Protein AF-A0A7L9FGX0-F1 (afdb_monomer)

Radius of gyration: 16.53 Å; Cα contacts (8 Å, |Δi|>4): 156; chains: 1; bounding box: 31×23×57 Å

Nearest PDB structures (foldseek):
  4fzq-assembly1_F  TM=6.272E-01  e=1.655E+00  Streptococcus suis 98HAH33
  6oh1-assembly1_A  TM=6.741E-01  e=9.828E+00  Streptococcus pneumoniae

Sequence (104 aa):
MSETIEVEVIRPVNPAGISFIKYLWGAIGARNRTVLQEYKRELTRLVQRLGFTLEEKIGSNKLITGKIVLELNNGKPVKISAKDLKVWQETGAFPETVTVELKE

Organism: NCBI:txid2776706

Solvent-accessible surface area (backbone atoms only — not comparable to full-atom values): 6150 Å² total; per-residue (Å²): 102,80,49,76,50,77,42,78,39,85,61,76,33,39,48,76,38,70,65,39,52,52,49,52,49,53,58,46,33,75,76,40,49,61,40,54,73,77,33,41,69,56,45,49,54,48,50,51,50,51,11,46,57,45,32,75,72,74,41,78,88,36,26,38,28,30,38,38,41,38,36,24,52,69,70,41,68,74,48,71,50,77,45,81,70,46,81,44,67,84,89,76,84,79,89,73,89,86,85,85,79,85,81,131

pLDDT: mean 95.42, std 4.62, range [70.5, 98.5]

Foldseek 3Di:
DKDKDKDWFPDWDQLQDPVQLVRCLVRVCVVPVVCCVPVVPVSSVQSNVQNVVVCVVVHPQKTKTFMKMFMDDPSHTDHIDTPPIDIHHDPDDDPDDDDDDDDD

Mean predicted aligned error: 3.83 Å

Secondary structure (DSSP, 8-state):
-EEEEEEEEEEEE-TTSHHHHHHHHHHHHHH-HHHHHHSHHHHHHHHHHHHHHHHHHH-TT-EEEEEEEEEEETTEEEEEEEEEEEEE-------S--------

Structure (mmCIF, N/CA/C/O backbone):
data_AF-A0A7L9FGX0-F1
#
_entry.id   AF-A0A7L9FGX0-F1
#
loop_
_atom_site.group_PDB
_atom_site.id
_atom_site.type_symbol
_atom_site.label_atom_id
_atom_site.label_alt_id
_atom_site.label_comp_id
_atom_site.label_asym_id
_atom_site.label_entity_id
_atom_site.label_seq_id
_atom_site.pdbx_PDB_ins_code
_atom_site.Cartn_x
_atom_site.Cartn_y
_atom_site.Cartn_z
_atom_site.occupancy
_atom_site.B_iso_or_equiv
_atom_site.auth_seq_id
_atom_site.auth_comp_id
_atom_site.auth_asym_id
_atom_site.auth_atom_id
_atom_site.pdbx_PDB_model_num
ATOM 1 N N . MET A 1 1 ? -12.973 -5.118 20.248 1.00 72.19 1 MET A N 1
ATOM 2 C CA . MET A 1 1 ? -13.091 -6.138 19.188 1.00 72.19 1 MET 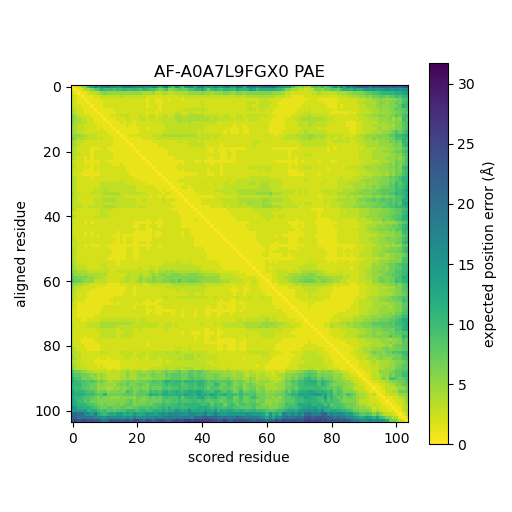A CA 1
ATOM 3 C C . MET A 1 1 ? -12.018 -5.872 18.149 1.00 72.19 1 MET A C 1
ATOM 5 O O . MET A 1 1 ? -11.912 -4.740 17.682 1.00 72.19 1 MET A O 1
ATOM 9 N N . SER A 1 2 ? -11.181 -6.868 17.866 1.00 87.50 2 SER A N 1
ATOM 10 C CA . SER A 1 2 ? -10.145 -6.788 16.833 1.00 87.50 2 SER A CA 1
ATOM 11 C C . SER A 1 2 ? -10.702 -7.300 15.509 1.00 87.50 2 SER A C 1
ATOM 13 O O . SER A 1 2 ? -11.275 -8.387 15.471 1.00 87.50 2 SER A O 1
ATOM 15 N N . GLU A 1 3 ? -10.516 -6.537 14.441 1.00 94.81 3 GLU A N 1
ATOM 16 C CA . GLU A 1 3 ? -10.945 -6.889 13.084 1.00 94.81 3 GLU A CA 1
ATOM 17 C C . GLU A 1 3 ? -9.749 -6.757 12.137 1.00 94.81 3 GLU A C 1
ATOM 19 O O . GLU A 1 3 ? -8.817 -5.994 12.396 1.00 94.81 3 GLU A O 1
ATOM 24 N N . THR A 1 4 ? -9.740 -7.522 11.050 1.00 97.19 4 THR A N 1
ATOM 25 C CA . THR A 1 4 ? -8.693 -7.451 10.029 1.00 97.19 4 THR A CA 1
ATOM 26 C C . THR A 1 4 ? -9.313 -7.280 8.652 1.00 97.19 4 THR A C 1
ATOM 28 O O . THR A 1 4 ? -10.218 -8.020 8.274 1.00 97.19 4 THR A O 1
ATOM 31 N N . ILE A 1 5 ? -8.794 -6.319 7.890 1.00 97.62 5 ILE A N 1
ATOM 32 C CA . ILE A 1 5 ? -9.160 -6.078 6.497 1.00 97.62 5 ILE A CA 1
ATOM 33 C C . ILE A 1 5 ? -7.959 -6.428 5.624 1.00 97.62 5 ILE A C 1
ATOM 35 O O . ILE A 1 5 ? -6.909 -5.792 5.706 1.00 97.62 5 ILE A O 1
ATOM 39 N N . GLU A 1 6 ? -8.126 -7.424 4.761 1.00 97.94 6 GLU A N 1
ATOM 40 C CA . GLU A 1 6 ? -7.116 -7.805 3.774 1.00 97.94 6 GLU A CA 1
ATOM 41 C C . GLU A 1 6 ? -7.427 -7.191 2.410 1.00 97.94 6 GLU A C 1
ATOM 43 O O . GLU A 1 6 ? -8.562 -7.223 1.940 1.00 97.94 6 GLU A O 1
ATOM 48 N N . VAL A 1 7 ? -6.415 -6.647 1.749 1.00 97.94 7 VAL A N 1
ATOM 49 C CA . VAL A 1 7 ? -6.510 -6.071 0.411 1.00 97.94 7 VAL A CA 1
ATOM 50 C C . VAL A 1 7 ? -5.451 -6.707 -0.469 1.00 97.94 7 VAL A C 1
ATOM 52 O O . VAL A 1 7 ? -4.262 -6.632 -0.174 1.00 97.94 7 VAL A O 1
ATOM 55 N N . GLU A 1 8 ? -5.876 -7.289 -1.582 1.00 97.81 8 GLU A N 1
ATOM 56 C CA . GLU A 1 8 ? -4.958 -7.779 -2.602 1.00 97.81 8 GLU A CA 1
ATOM 57 C C . GLU A 1 8 ? -4.671 -6.671 -3.621 1.00 97.81 8 GLU A C 1
ATOM 59 O O . GLU A 1 8 ? -5.576 -6.107 -4.241 1.00 97.81 8 GLU A O 1
ATOM 64 N N . VAL A 1 9 ? -3.398 -6.324 -3.772 1.00 97.50 9 VAL A N 1
ATOM 65 C CA . VAL A 1 9 ? -2.888 -5.390 -4.775 1.00 97.50 9 VAL A CA 1
ATOM 66 C C . VAL A 1 9 ? -2.500 -6.211 -5.996 1.00 97.50 9 VAL A C 1
ATOM 68 O O . VAL A 1 9 ? -1.398 -6.751 -6.065 1.00 97.50 9 VAL A O 1
ATOM 71 N N . ILE A 1 10 ? -3.431 -6.331 -6.941 1.00 95.62 10 ILE A N 1
ATOM 72 C CA . ILE A 1 10 ? -3.269 -7.180 -8.132 1.00 95.62 10 ILE A CA 1
ATOM 73 C C . ILE A 1 10 ? -2.544 -6.479 -9.287 1.00 95.62 10 ILE A C 1
ATOM 75 O O . ILE A 1 10 ? -1.970 -7.143 -10.145 1.00 95.62 10 ILE A O 1
ATOM 79 N N . ARG A 1 11 ? -2.570 -5.140 -9.329 1.00 94.69 11 ARG A N 1
ATOM 80 C CA . ARG A 1 11 ? -1.888 -4.348 -10.362 1.00 94.69 11 ARG A CA 1
ATOM 81 C C . ARG A 1 11 ? -0.612 -3.738 -9.786 1.00 94.69 11 ARG A C 1
ATOM 83 O O . ARG A 1 11 ? -0.700 -3.155 -8.704 1.00 94.69 11 ARG A O 1
ATOM 90 N N . PRO A 1 12 ? 0.533 -3.829 -10.490 1.00 96.50 12 PRO A N 1
ATOM 91 C CA . PRO A 1 12 ? 1.768 -3.197 -10.048 1.00 96.50 12 PRO A CA 1
ATOM 92 C C . PRO A 1 12 ? 1.561 -1.711 -9.763 1.00 96.50 12 PRO A C 1
ATOM 94 O O . PRO A 1 12 ? 1.041 -0.971 -10.598 1.00 96.50 12 PRO A O 1
ATOM 97 N N . VAL A 1 13 ? 1.962 -1.277 -8.571 1.00 96.88 13 VAL A N 1
ATOM 98 C CA . VAL A 1 13 ? 1.819 0.114 -8.136 1.00 96.88 13 VAL A CA 1
ATOM 99 C C . VAL A 1 13 ? 3.048 0.569 -7.360 1.00 96.88 13 VAL A C 1
ATOM 101 O O . VAL A 1 13 ? 3.625 -0.205 -6.601 1.00 96.88 13 VAL A O 1
ATOM 104 N N . ASN A 1 14 ? 3.450 1.826 -7.546 1.00 96.62 14 ASN A N 1
ATOM 105 C CA . ASN A 1 14 ? 4.520 2.430 -6.759 1.00 96.62 14 ASN A CA 1
ATOM 106 C C . ASN A 1 14 ? 4.011 2.639 -5.318 1.00 96.62 14 ASN A C 1
ATOM 108 O O . ASN A 1 14 ? 3.058 3.409 -5.146 1.00 96.62 14 ASN A O 1
ATOM 112 N N . PRO A 1 15 ? 4.614 2.001 -4.296 1.00 96.75 15 PRO A N 1
ATOM 113 C CA . PRO A 1 15 ? 4.145 2.093 -2.913 1.00 96.75 15 PRO A CA 1
ATOM 114 C C . PRO A 1 15 ? 4.283 3.498 -2.304 1.00 96.75 15 PRO A C 1
ATOM 116 O O . PRO A 1 15 ? 3.523 3.835 -1.399 1.00 96.75 15 PRO A O 1
ATOM 119 N N . ALA A 1 16 ? 5.190 4.338 -2.810 1.00 94.44 16 ALA A N 1
ATOM 120 C CA . ALA A 1 16 ? 5.333 5.736 -2.397 1.00 94.44 16 ALA A CA 1
ATOM 121 C C . ALA A 1 16 ? 4.391 6.690 -3.164 1.00 94.44 16 ALA A C 1
ATOM 123 O O . ALA A 1 16 ? 4.249 7.863 -2.815 1.00 94.44 16 ALA A O 1
ATOM 124 N N . GLY A 1 17 ? 3.724 6.202 -4.215 1.00 94.62 17 GLY A N 1
ATOM 125 C CA . GLY A 1 17 ? 2.865 7.004 -5.080 1.00 94.62 17 GLY A CA 1
ATOM 126 C C . GLY A 1 17 ? 1.441 7.196 -4.548 1.00 94.62 17 GLY A C 1
ATOM 127 O O . GLY A 1 17 ? 0.863 6.338 -3.879 1.00 94.62 17 GLY A O 1
ATOM 128 N N . ILE A 1 18 ? 0.800 8.298 -4.953 1.00 95.62 18 ILE A N 1
ATOM 129 C CA . ILE A 1 18 ? -0.597 8.605 -4.592 1.00 95.62 18 ILE A CA 1
ATOM 130 C C . ILE A 1 18 ? -1.589 7.519 -5.043 1.00 95.62 18 ILE A C 1
ATOM 132 O O . ILE A 1 18 ? -2.621 7.312 -4.401 1.00 95.62 18 ILE A O 1
ATOM 136 N N . SER A 1 19 ? -1.279 6.803 -6.127 1.00 95.62 19 SER A N 1
ATOM 137 C CA . SER A 1 19 ? -2.101 5.701 -6.634 1.00 95.62 19 SER A CA 1
ATOM 138 C C . SER A 1 19 ? -2.203 4.550 -5.636 1.00 95.62 19 SER A C 1
ATOM 140 O O . SER A 1 19 ? -3.287 3.994 -5.485 1.00 95.62 19 SER A O 1
ATOM 142 N N . PHE A 1 20 ? -1.130 4.237 -4.900 1.00 97.06 20 PHE A N 1
ATOM 143 C CA . PHE A 1 20 ? -1.154 3.209 -3.856 1.00 97.06 20 PHE A CA 1
ATOM 144 C C . PHE A 1 20 ? -2.094 3.601 -2.714 1.00 97.06 20 PHE A C 1
ATOM 146 O O . PHE A 1 20 ? -2.950 2.816 -2.308 1.00 97.06 20 PHE A O 1
ATOM 153 N N . ILE A 1 21 ? -2.011 4.858 -2.266 1.00 96.94 21 ILE A N 1
ATOM 154 C CA . ILE A 1 21 ? -2.885 5.402 -1.219 1.00 96.94 21 ILE A CA 1
ATOM 155 C C . ILE A 1 21 ? -4.353 5.330 -1.648 1.00 96.94 21 ILE A C 1
ATOM 157 O O . ILE A 1 21 ? -5.188 4.787 -0.924 1.00 96.94 21 ILE A O 1
ATOM 161 N N . LYS A 1 22 ? -4.671 5.848 -2.841 1.00 96.50 22 LYS A N 1
ATOM 162 C CA . LYS A 1 22 ? -6.044 5.865 -3.369 1.00 96.50 22 LYS A CA 1
ATOM 163 C C . LYS A 1 22 ? -6.593 4.456 -3.586 1.00 96.50 22 LYS A C 1
ATOM 165 O O . LYS A 1 22 ? -7.759 4.219 -3.275 1.00 96.50 22 LYS A O 1
ATOM 170 N N . TYR A 1 23 ? -5.764 3.533 -4.075 1.00 96.31 23 TYR A N 1
ATOM 171 C CA . TYR A 1 23 ? -6.143 2.132 -4.240 1.00 96.31 23 TYR A CA 1
ATOM 172 C C . TYR A 1 23 ? -6.540 1.511 -2.899 1.00 96.31 23 TYR A C 1
ATOM 174 O O . TYR A 1 23 ? -7.633 0.959 -2.775 1.00 96.31 23 TYR A O 1
ATOM 182 N N . LEU A 1 24 ? -5.695 1.663 -1.874 1.00 97.81 24 LEU A N 1
ATOM 183 C CA . LEU A 1 24 ? -5.977 1.117 -0.549 1.00 97.81 24 LEU A CA 1
ATOM 184 C C . LEU A 1 24 ? -7.185 1.780 0.104 1.00 97.81 24 LEU A C 1
ATOM 186 O O . LEU A 1 24 ? -7.991 1.077 0.704 1.00 97.81 24 LEU A O 1
ATOM 190 N N . TRP A 1 25 ? -7.380 3.090 -0.058 1.00 96.88 25 TRP A N 1
ATOM 191 C CA . TRP A 1 25 ? -8.614 3.734 0.391 1.00 96.88 25 TRP A CA 1
ATOM 192 C C . TRP A 1 25 ? -9.839 3.111 -0.266 1.00 96.88 25 TRP A C 1
ATOM 194 O O . TRP A 1 25 ? -10.749 2.703 0.445 1.00 96.88 25 TRP A O 1
ATOM 204 N N . GLY A 1 26 ? -9.857 2.998 -1.596 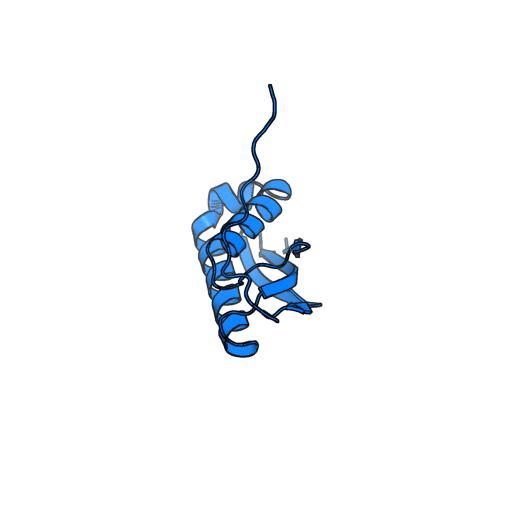1.00 96.19 26 GLY A N 1
ATOM 205 C CA . GLY A 1 26 ? -10.982 2.406 -2.319 1.00 96.19 26 GLY A CA 1
ATOM 206 C C . GLY A 1 26 ? -11.279 0.981 -1.852 1.00 96.19 26 GLY A C 1
ATOM 207 O O . GLY A 1 26 ? -12.418 0.669 -1.511 1.00 96.19 26 GLY A O 1
ATOM 208 N N . ALA A 1 27 ? -10.246 0.143 -1.755 1.00 97.06 27 ALA A N 1
ATOM 209 C CA . ALA A 1 27 ? -10.388 -1.250 -1.346 1.00 97.06 27 ALA A CA 1
ATOM 210 C C . ALA A 1 27 ? -10.834 -1.410 0.119 1.00 97.06 27 ALA A C 1
ATOM 212 O O . ALA A 1 27 ? -11.714 -2.221 0.408 1.00 97.06 27 ALA A O 1
ATOM 213 N N . ILE A 1 28 ? -10.268 -0.627 1.042 1.00 97.44 28 ILE A N 1
ATOM 214 C CA . ILE A 1 28 ? -10.649 -0.654 2.462 1.00 97.44 28 ILE A CA 1
ATOM 215 C C . ILE A 1 28 ? -12.059 -0.094 2.636 1.00 97.44 28 ILE A C 1
ATOM 217 O O . ILE A 1 28 ? -12.875 -0.709 3.311 1.00 97.44 28 ILE A O 1
ATOM 221 N N . GLY A 1 29 ? -12.375 1.027 1.988 1.00 96.06 29 GLY A N 1
ATOM 222 C CA . GLY A 1 29 ? -13.685 1.670 2.064 1.00 96.06 29 GLY A CA 1
ATOM 223 C C . GLY A 1 29 ? -14.820 0.826 1.495 1.00 96.06 29 GLY A C 1
ATOM 224 O O . GLY A 1 29 ? -15.933 0.888 2.011 1.00 96.06 29 GLY A O 1
ATOM 225 N N . ALA A 1 30 ? -14.542 0.015 0.471 1.00 95.94 30 ALA A N 1
ATOM 226 C CA . ALA A 1 30 ? -15.499 -0.950 -0.063 1.00 95.94 30 ALA A CA 1
ATOM 227 C C . ALA A 1 30 ? -15.830 -2.072 0.937 1.00 95.94 30 ALA A C 1
ATOM 229 O O . ALA A 1 30 ? -16.933 -2.607 0.902 1.00 95.94 30 ALA A O 1
ATOM 230 N N . ARG A 1 31 ? -14.893 -2.417 1.832 1.00 95.44 31 ARG A N 1
ATOM 231 C CA . ARG A 1 31 ? -15.089 -3.441 2.873 1.00 95.44 31 ARG A CA 1
ATOM 232 C C . ARG A 1 31 ? -15.651 -2.865 4.169 1.00 95.44 31 ARG A C 1
ATOM 234 O O . ARG A 1 31 ? -16.529 -3.463 4.773 1.00 95.44 31 ARG A O 1
ATOM 241 N N . ASN A 1 32 ? -15.157 -1.704 4.586 1.00 95.00 32 ASN A N 1
ATOM 242 C CA . ASN A 1 32 ? -15.603 -1.002 5.778 1.00 95.00 32 ASN A CA 1
ATOM 243 C C . ASN A 1 32 ? -15.516 0.514 5.547 1.00 95.00 32 ASN A C 1
ATOM 245 O O . ASN A 1 32 ? -14.464 1.147 5.682 1.00 95.00 32 ASN A O 1
ATOM 249 N N . ARG A 1 33 ? -16.657 1.106 5.184 1.00 95.38 33 ARG A N 1
ATOM 250 C CA . ARG A 1 33 ? -16.760 2.534 4.860 1.00 95.38 33 ARG A CA 1
ATOM 251 C C . ARG A 1 33 ? -16.489 3.435 6.067 1.00 95.38 33 ARG A C 1
ATOM 253 O O . ARG A 1 33 ? -15.944 4.524 5.887 1.00 95.38 33 ARG A O 1
ATOM 260 N N . THR A 1 34 ? -16.808 2.974 7.276 1.00 94.88 34 THR A N 1
ATOM 261 C CA . THR A 1 34 ? -16.623 3.727 8.524 1.00 94.88 34 THR A CA 1
ATOM 262 C C . THR A 1 34 ? -15.154 4.063 8.762 1.00 94.88 34 THR A C 1
ATOM 264 O O . THR A 1 34 ? -14.843 5.190 9.141 1.00 94.88 34 THR A O 1
ATOM 267 N N . VAL A 1 35 ? -14.227 3.158 8.419 1.00 96.19 35 VAL A N 1
ATOM 268 C CA . VAL A 1 35 ? -12.777 3.419 8.528 1.00 96.19 35 VAL A CA 1
ATOM 269 C C . VAL A 1 35 ? -12.371 4.665 7.734 1.00 96.19 35 VAL A C 1
ATOM 271 O O . VAL A 1 35 ? -11.580 5.477 8.213 1.00 96.19 35 VAL A O 1
ATOM 274 N N . LEU A 1 36 ? -12.929 4.857 6.534 1.00 94.81 36 LEU A N 1
ATOM 275 C CA . LEU A 1 36 ? -12.665 6.052 5.727 1.00 94.81 36 LEU A CA 1
ATOM 276 C C . LEU A 1 36 ? -13.405 7.297 6.207 1.00 94.81 36 LEU A C 1
ATOM 278 O O . LEU A 1 36 ? -12.931 8.399 5.949 1.00 94.81 36 LEU A O 1
ATOM 282 N N . GLN A 1 37 ? -14.575 7.152 6.820 1.00 95.69 37 GLN A N 1
ATOM 283 C CA . GLN A 1 37 ? -15.369 8.296 7.265 1.00 95.69 37 GLN A CA 1
ATOM 284 C C . GLN A 1 37 ? -14.836 8.870 8.578 1.00 95.69 37 GLN A C 1
ATOM 286 O O . GLN A 1 37 ? -14.699 10.085 8.695 1.00 95.69 37 GLN A O 1
ATOM 291 N N . GLU A 1 38 ? -14.473 8.007 9.525 1.00 97.25 38 GLU A N 1
ATOM 292 C CA . GLU A 1 38 ? -14.085 8.409 10.880 1.00 97.25 38 GLU A CA 1
ATOM 293 C C . GLU A 1 38 ? -12.566 8.468 11.073 1.00 97.25 38 GLU A C 1
ATOM 295 O O . GLU A 1 38 ? -12.066 9.337 11.784 1.00 97.25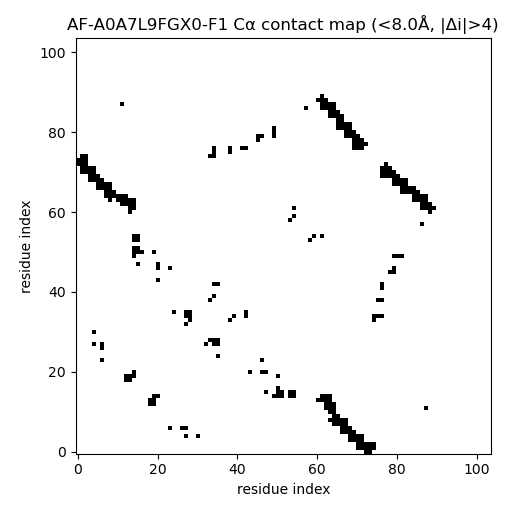 38 GLU A O 1
ATOM 300 N N . TYR A 1 39 ? -11.810 7.593 10.401 1.00 97.44 39 TYR A N 1
ATOM 301 C CA . TYR A 1 39 ? -10.374 7.403 10.651 1.00 97.44 39 TYR A CA 1
ATOM 302 C C . TYR A 1 39 ? -9.500 7.631 9.414 1.00 97.44 39 TYR A C 1
ATOM 304 O O . TYR A 1 39 ? -8.390 7.097 9.307 1.00 97.44 39 TYR A O 1
ATOM 312 N N . LYS A 1 40 ? -9.968 8.448 8.457 1.00 96.19 40 LYS A N 1
ATOM 313 C CA . LYS A 1 40 ? -9.236 8.736 7.210 1.00 96.19 40 LYS A CA 1
ATOM 314 C C . LYS A 1 40 ? -7.804 9.184 7.469 1.00 96.19 40 LYS A C 1
ATOM 316 O O . LYS A 1 40 ? -6.887 8.773 6.759 1.00 96.19 40 LYS A O 1
ATOM 321 N N . ARG A 1 41 ? -7.603 10.055 8.460 1.00 97.06 41 ARG A N 1
ATOM 322 C CA . ARG A 1 41 ? -6.299 10.661 8.758 1.00 97.06 41 ARG A CA 1
ATOM 323 C C . ARG A 1 41 ? -5.315 9.616 9.282 1.00 97.06 41 ARG A C 1
ATOM 325 O O . ARG A 1 41 ? -4.176 9.568 8.819 1.00 97.06 41 ARG A O 1
ATOM 332 N N . GLU A 1 42 ? -5.748 8.781 10.216 1.00 97.50 42 GLU A N 1
ATOM 333 C CA . GLU A 1 42 ? -4.986 7.675 10.794 1.00 97.50 42 GLU A CA 1
ATOM 334 C C . GLU A 1 42 ? -4.651 6.635 9.731 1.00 97.50 42 GLU A C 1
ATOM 336 O O . GLU A 1 42 ? -3.484 6.264 9.591 1.00 97.50 42 GLU A O 1
ATOM 341 N N . LEU A 1 43 ? -5.645 6.239 8.929 1.00 97.69 43 LEU A N 1
ATOM 342 C CA . LEU A 1 43 ? -5.435 5.314 7.823 1.00 97.69 43 LEU A CA 1
ATOM 343 C C . LEU A 1 43 ? -4.406 5.868 6.834 1.00 97.69 43 LEU A C 1
ATOM 345 O O . LEU A 1 43 ? -3.473 5.167 6.461 1.00 97.69 43 LEU A O 1
ATOM 349 N N . THR A 1 44 ? -4.541 7.135 6.437 1.00 97.38 44 THR A N 1
ATOM 350 C CA . THR A 1 44 ? -3.607 7.783 5.502 1.00 97.38 44 THR A CA 1
ATOM 351 C C . THR A 1 44 ? -2.186 7.770 6.045 1.00 97.38 44 THR A C 1
ATOM 353 O O . THR A 1 44 ? -1.263 7.409 5.322 1.00 97.38 44 THR A O 1
ATOM 356 N N . ARG A 1 45 ? -2.005 8.106 7.327 1.00 98.00 45 ARG A N 1
ATOM 357 C CA . ARG A 1 45 ? -0.691 8.070 7.981 1.00 98.00 45 ARG A CA 1
ATOM 358 C C . ARG A 1 45 ? -0.097 6.664 7.995 1.00 98.00 45 ARG A C 1
ATOM 360 O O . ARG A 1 45 ? 1.093 6.523 7.730 1.00 98.00 45 ARG A O 1
ATOM 367 N N . LEU A 1 46 ? -0.899 5.643 8.297 1.00 98.19 46 LEU A N 1
ATOM 368 C CA . LEU A 1 46 ? -0.450 4.249 8.279 1.00 98.19 46 LEU A CA 1
ATOM 369 C C . LEU A 1 46 ? -0.056 3.805 6.870 1.00 98.19 46 LEU A C 1
ATOM 371 O O . LEU A 1 46 ? 1.036 3.276 6.688 1.00 98.19 46 LEU A O 1
ATOM 375 N N . VAL A 1 47 ? -0.904 4.067 5.874 1.00 98.12 47 VAL A N 1
ATOM 376 C CA . VAL A 1 47 ? -0.644 3.702 4.475 1.00 98.12 47 VAL A CA 1
ATOM 377 C C . VAL A 1 47 ? 0.596 4.414 3.936 1.00 98.12 47 VAL A C 1
ATOM 379 O O . VAL A 1 47 ? 1.426 3.782 3.294 1.00 98.12 47 VAL A O 1
ATOM 382 N N . GLN A 1 48 ? 0.759 5.705 4.227 1.00 98.06 48 GLN A N 1
ATOM 383 C CA . GLN A 1 48 ? 1.922 6.471 3.787 1.00 98.06 48 GLN A CA 1
ATOM 384 C C . GLN A 1 48 ? 3.213 5.965 4.440 1.00 98.06 48 GLN A C 1
ATOM 386 O O . GLN A 1 48 ? 4.209 5.770 3.750 1.00 98.06 48 GLN A O 1
ATOM 391 N N . ARG A 1 49 ? 3.191 5.693 5.753 1.00 98.19 49 ARG A N 1
ATOM 392 C CA . ARG A 1 49 ? 4.337 5.087 6.449 1.00 98.19 49 ARG A CA 1
ATOM 393 C C . ARG A 1 49 ? 4.682 3.721 5.874 1.00 98.19 49 ARG A C 1
ATOM 395 O O . ARG A 1 49 ? 5.853 3.459 5.645 1.00 98.19 49 ARG A O 1
ATOM 402 N N . LEU A 1 50 ? 3.680 2.885 5.599 1.00 98.44 50 LEU A N 1
ATOM 403 C CA . LEU A 1 50 ? 3.900 1.607 4.930 1.00 98.44 50 LEU A CA 1
ATOM 404 C C . LEU A 1 50 ? 4.553 1.808 3.561 1.00 98.44 50 LEU A C 1
ATOM 406 O O . LEU A 1 50 ? 5.525 1.127 3.264 1.00 98.44 50 LEU A O 1
ATOM 410 N N . GLY A 1 51 ? 4.050 2.750 2.762 1.00 97.81 51 GLY A N 1
ATOM 411 C CA . GLY A 1 51 ? 4.606 3.091 1.455 1.00 97.81 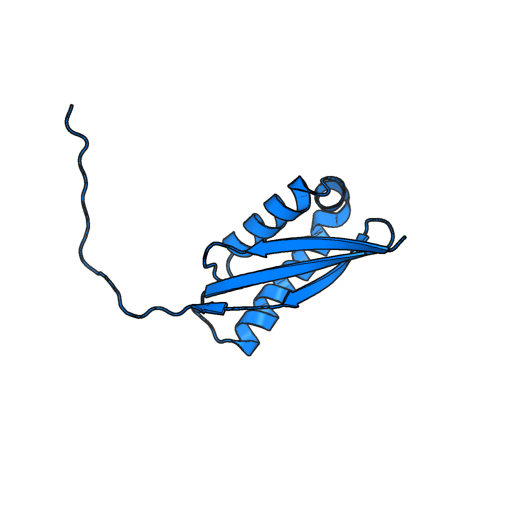51 GLY A CA 1
ATOM 412 C C . GLY A 1 51 ? 6.091 3.449 1.520 1.00 97.81 51 GLY A C 1
ATOM 413 O O . GLY A 1 51 ? 6.891 2.852 0.805 1.00 97.81 51 GLY A O 1
ATOM 414 N N . PHE A 1 52 ? 6.467 4.345 2.436 1.00 97.75 52 PHE A N 1
ATOM 415 C CA . PHE A 1 52 ? 7.862 4.747 2.640 1.00 97.75 52 PHE A CA 1
ATOM 416 C C . PHE A 1 52 ? 8.733 3.616 3.187 1.00 97.75 52 PHE A C 1
ATOM 418 O O . PHE A 1 52 ? 9.809 3.370 2.660 1.00 97.75 52 PHE A O 1
ATOM 425 N N . THR A 1 53 ? 8.259 2.857 4.179 1.00 98.12 53 THR A N 1
ATOM 426 C CA . THR A 1 53 ? 9.000 1.694 4.692 1.00 98.12 53 THR A CA 1
ATOM 427 C C . THR A 1 53 ? 9.206 0.625 3.615 1.00 98.12 53 THR A C 1
ATOM 429 O O . THR A 1 53 ? 10.223 -0.067 3.619 1.00 98.12 53 THR A O 1
ATOM 432 N N . LEU A 1 54 ? 8.250 0.457 2.699 1.00 97.88 54 LEU A N 1
ATOM 433 C CA . LEU A 1 54 ? 8.409 -0.435 1.555 1.00 97.88 54 LEU A CA 1
ATOM 434 C C . LEU A 1 54 ? 9.457 0.107 0.587 1.00 97.88 54 LEU A C 1
ATOM 436 O O . LEU A 1 54 ? 10.354 -0.648 0.234 1.00 97.88 54 LEU A O 1
ATOM 440 N N . GLU A 1 55 ? 9.390 1.387 0.220 1.00 96.88 55 GLU A N 1
ATOM 441 C CA . GLU A 1 55 ? 10.382 2.038 -0.644 1.00 96.88 55 GLU A CA 1
ATOM 442 C C . GLU A 1 55 ? 11.805 1.955 -0.068 1.00 96.88 55 GLU A C 1
ATOM 444 O O . GLU A 1 55 ? 12.722 1.553 -0.778 1.00 96.88 55 GLU A O 1
ATOM 449 N N . GLU A 1 56 ? 11.989 2.221 1.228 1.00 97.31 56 GLU A N 1
ATOM 450 C CA . GLU A 1 56 ? 13.281 2.080 1.918 1.00 97.31 56 GLU A CA 1
ATOM 451 C C . GLU A 1 56 ? 13.837 0.649 1.839 1.00 97.31 56 GLU A C 1
ATOM 453 O O . GLU A 1 56 ? 15.048 0.453 1.744 1.00 97.31 56 GLU A O 1
ATOM 458 N N . LYS A 1 57 ? 12.963 -0.365 1.882 1.00 96.81 57 LYS A N 1
ATOM 459 C CA . LYS A 1 57 ? 13.359 -1.782 1.865 1.00 96.81 57 LYS A CA 1
ATOM 460 C C . LYS A 1 57 ? 13.604 -2.336 0.464 1.00 96.81 57 LYS A C 1
ATOM 462 O O . LYS A 1 57 ? 14.467 -3.196 0.314 1.00 96.81 57 LYS A O 1
ATOM 467 N N . ILE A 1 58 ? 12.819 -1.921 -0.530 1.00 95.56 58 ILE A N 1
ATOM 468 C CA . ILE A 1 58 ? 12.851 -2.496 -1.889 1.00 95.56 58 ILE A CA 1
ATOM 469 C C . ILE A 1 58 ? 13.594 -1.611 -2.899 1.00 95.56 58 ILE A C 1
ATOM 471 O O . ILE A 1 58 ? 13.941 -2.083 -3.983 1.00 95.56 58 ILE A O 1
ATOM 475 N N . GLY A 1 59 ? 13.833 -0.347 -2.550 1.00 93.81 59 GLY A N 1
ATOM 476 C CA . GLY A 1 59 ? 14.395 0.682 -3.416 1.00 93.81 59 GLY A CA 1
ATOM 477 C C . GLY A 1 59 ? 13.334 1.535 -4.121 1.00 93.81 59 GLY A C 1
ATOM 478 O O . GLY A 1 59 ? 12.204 1.106 -4.367 1.00 93.81 59 GLY A O 1
ATOM 479 N N . SER A 1 60 ? 13.731 2.756 -4.480 1.00 92.44 60 SER A N 1
ATOM 480 C CA . SER A 1 60 ? 12.918 3.700 -5.254 1.00 92.44 60 SER A CA 1
ATOM 481 C C . SER A 1 60 ? 12.649 3.212 -6.682 1.00 92.44 60 SER A C 1
ATOM 483 O O . SER A 1 60 ? 13.367 2.366 -7.220 1.00 92.44 60 SER A O 1
ATOM 485 N N . ASN A 1 61 ? 11.607 3.765 -7.315 1.00 89.50 61 ASN A N 1
ATOM 486 C CA . ASN A 1 61 ? 11.171 3.412 -8.677 1.00 89.50 61 ASN A CA 1
ATOM 487 C C . ASN A 1 61 ? 10.855 1.919 -8.884 1.00 89.50 61 ASN A C 1
ATOM 489 O O . ASN A 1 61 ? 10.951 1.390 -9.992 1.00 89.50 61 ASN A O 1
ATOM 493 N N . LYS A 1 62 ? 10.438 1.227 -7.821 1.00 95.44 62 LYS A N 1
ATOM 494 C CA . LYS A 1 62 ? 9.887 -0.128 -7.899 1.00 95.44 62 LYS A CA 1
ATOM 495 C C . LYS A 1 62 ? 8.370 -0.092 -7.790 1.00 95.44 62 LYS A C 1
ATOM 497 O O . LYS A 1 62 ? 7.791 0.781 -7.141 1.00 95.44 62 LYS A O 1
ATOM 502 N N . LEU A 1 63 ? 7.721 -1.067 -8.413 1.00 97.12 63 LEU A N 1
ATOM 503 C CA . LEU A 1 63 ? 6.293 -1.311 -8.240 1.00 97.12 63 LEU A CA 1
ATOM 504 C C . LEU A 1 63 ? 6.098 -2.593 -7.434 1.00 97.12 63 LEU A C 1
ATOM 506 O O . LEU A 1 63 ? 6.944 -3.486 -7.455 1.00 97.12 63 LEU A O 1
ATOM 510 N N . ILE A 1 64 ? 4.968 -2.708 -6.748 1.00 97.81 64 ILE A N 1
ATOM 511 C CA . ILE A 1 64 ? 4.626 -3.899 -5.972 1.00 97.81 64 ILE A CA 1
ATOM 512 C C . ILE A 1 64 ? 3.245 -4.439 -6.327 1.00 97.81 64 ILE A C 1
ATOM 514 O O . ILE A 1 64 ? 2.335 -3.692 -6.686 1.00 97.81 64 ILE A O 1
ATOM 518 N N . THR A 1 65 ? 3.097 -5.746 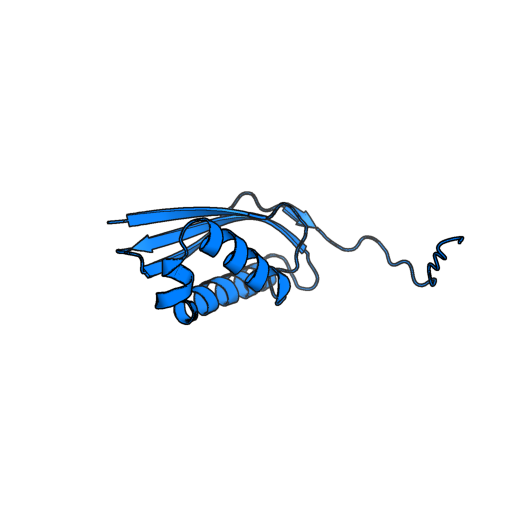-6.161 1.00 98.44 65 THR A N 1
ATOM 519 C CA . THR A 1 65 ? 1.814 -6.441 -5.978 1.00 98.44 65 THR A CA 1
ATOM 520 C C . THR A 1 65 ? 1.915 -7.316 -4.736 1.00 98.44 65 THR A C 1
ATOM 522 O O . THR A 1 65 ? 3.021 -7.681 -4.339 1.00 98.44 65 THR A O 1
ATOM 525 N N . GLY A 1 66 ? 0.792 -7.706 -4.147 1.00 97.94 66 GLY A N 1
ATOM 526 C CA . GLY A 1 66 ? 0.772 -8.593 -2.981 1.00 97.94 66 GLY A CA 1
ATOM 527 C C . GLY A 1 66 ? -0.376 -8.267 -2.040 1.00 97.94 66 GLY A C 1
ATOM 528 O O . GLY A 1 66 ? -1.333 -7.599 -2.433 1.00 97.94 66 GLY A O 1
ATOM 529 N N . LYS A 1 67 ? -0.292 -8.723 -0.791 1.00 98.38 67 LYS A N 1
ATOM 530 C CA . LYS A 1 67 ? -1.359 -8.534 0.196 1.00 98.38 67 LYS A CA 1
ATOM 531 C C . LYS A 1 67 ? -1.010 -7.437 1.187 1.00 98.38 67 LYS A C 1
ATOM 533 O O . LYS A 1 67 ? 0.059 -7.450 1.792 1.00 98.38 67 LYS A O 1
ATOM 538 N N . ILE A 1 68 ? -1.944 -6.517 1.389 1.00 98.38 68 ILE A N 1
ATOM 539 C CA . ILE A 1 68 ? 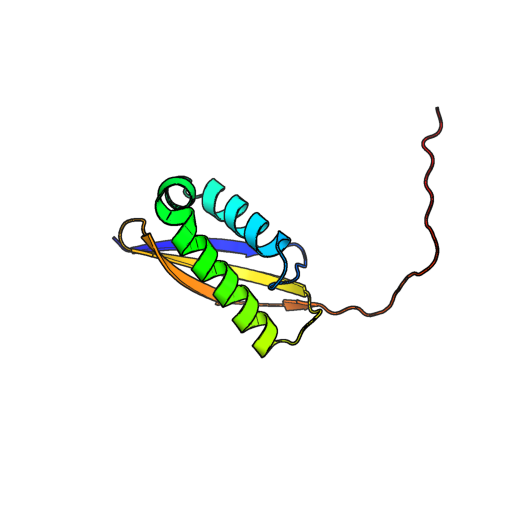-1.905 -5.496 2.432 1.00 98.38 68 ILE A CA 1
ATOM 540 C C . ILE A 1 68 ? -2.940 -5.860 3.489 1.00 98.38 68 ILE A C 1
ATOM 542 O O . ILE A 1 68 ? -4.095 -6.123 3.170 1.00 98.38 68 ILE A O 1
ATOM 546 N N . VAL A 1 69 ? -2.529 -5.880 4.749 1.00 98.44 69 VAL A N 1
ATOM 547 C CA . VAL A 1 69 ? -3.366 -6.301 5.873 1.00 98.44 69 VAL A CA 1
ATOM 548 C C . VAL A 1 69 ? -3.471 -5.152 6.862 1.00 98.44 69 VAL A C 1
ATOM 550 O O . VAL A 1 69 ? -2.455 -4.712 7.405 1.00 98.44 69 VAL A O 1
ATOM 553 N N . LEU A 1 70 ? -4.690 -4.664 7.079 1.00 98.50 70 LEU A N 1
ATOM 554 C CA . LEU A 1 70 ? -5.017 -3.615 8.038 1.00 98.50 70 LEU A CA 1
ATOM 555 C C . LEU A 1 70 ? -5.676 -4.236 9.271 1.00 98.50 70 LEU A C 1
ATOM 557 O O . LEU A 1 70 ? -6.738 -4.844 9.174 1.00 98.50 70 LEU A O 1
ATOM 561 N N . GLU A 1 71 ? -5.067 -4.038 10.430 1.00 98.25 71 GLU A N 1
ATOM 562 C CA . GLU A 1 71 ? -5.615 -4.437 11.722 1.00 98.25 71 GLU A CA 1
ATOM 563 C C . GLU A 1 71 ? -6.354 -3.246 12.348 1.00 98.25 71 GLU A C 1
ATOM 565 O O . GLU A 1 71 ? -5.818 -2.130 12.446 1.00 98.25 71 GLU A O 1
ATOM 570 N N . LEU A 1 72 ? -7.588 -3.493 12.784 1.00 97.88 72 LEU A N 1
ATOM 571 C CA . LEU A 1 72 ? -8.447 -2.537 13.468 1.00 97.88 72 LEU A CA 1
ATOM 572 C C . LEU A 1 72 ? -8.636 -2.943 14.931 1.00 97.88 72 LEU A C 1
ATOM 574 O O . LEU A 1 72 ? -8.801 -4.122 15.248 1.00 97.88 72 LEU A O 1
ATOM 578 N N . ASN A 1 73 ? -8.702 -1.955 15.820 1.00 97.00 73 ASN A N 1
ATOM 579 C CA . ASN A 1 73 ? -9.143 -2.135 17.198 1.00 97.00 73 ASN A CA 1
ATOM 580 C C . ASN A 1 73 ? -10.328 -1.206 17.464 1.00 97.00 73 ASN A C 1
ATOM 582 O O . ASN A 1 73 ? -10.168 0.014 17.433 1.00 97.00 73 ASN A O 1
ATOM 586 N N . ASN A 1 74 ? -11.510 -1.783 17.703 1.00 94.38 74 ASN A N 1
ATOM 587 C CA . ASN A 1 74 ? -12.769 -1.041 17.843 1.00 94.38 74 ASN A CA 1
ATOM 588 C C . ASN A 1 74 ? -13.009 -0.087 16.654 1.00 94.38 74 ASN A C 1
ATOM 590 O O . ASN A 1 74 ? -13.248 1.100 16.844 1.00 94.38 74 ASN A O 1
ATOM 594 N N . GLY A 1 75 ? -12.847 -0.585 15.423 1.00 93.19 75 GLY A N 1
ATOM 595 C CA . GLY A 1 75 ? -13.006 0.193 14.185 1.00 93.19 75 GLY A CA 1
ATOM 596 C C . GLY A 1 75 ? -11.830 1.116 13.835 1.00 93.19 75 GLY A C 1
ATOM 597 O O . GLY A 1 75 ? -11.647 1.455 12.666 1.00 93.19 75 GLY A O 1
ATOM 598 N N . LYS A 1 76 ? -10.979 1.474 14.804 1.00 96.38 76 LYS A N 1
ATOM 599 C CA . LYS A 1 76 ? -9.820 2.344 14.581 1.00 96.38 76 LYS A CA 1
ATOM 600 C C . LYS A 1 76 ? -8.656 1.573 13.947 1.00 96.38 76 LYS A C 1
ATOM 602 O O . LYS A 1 76 ? -8.257 0.545 14.496 1.00 96.38 76 LYS A O 1
ATOM 607 N N . PRO A 1 77 ? -8.036 2.074 12.864 1.00 97.56 77 PRO A N 1
ATOM 608 C CA . PRO A 1 77 ? -6.859 1.450 12.278 1.00 97.56 77 PRO A CA 1
ATOM 609 C C . PRO A 1 77 ? -5.645 1.631 13.191 1.00 97.56 77 PRO A C 1
ATOM 611 O O . PRO A 1 77 ? -5.277 2.755 13.542 1.00 97.56 77 PRO A O 1
ATOM 614 N N . VAL A 1 78 ? -5.029 0.517 13.586 1.00 97.94 78 VAL A N 1
ATOM 615 C CA . VAL A 1 78 ? -3.913 0.507 14.550 1.00 97.94 78 VAL A CA 1
ATOM 616 C C . VAL A 1 78 ? -2.609 0.008 13.950 1.00 97.94 78 VAL A C 1
ATOM 618 O O . VAL A 1 78 ? -1.538 0.437 14.378 1.00 97.94 78 VAL A O 1
ATOM 621 N N . LYS A 1 79 ? -2.676 -0.865 12.944 1.00 98.31 79 LYS A N 1
ATOM 622 C CA . LYS A 1 79 ? -1.495 -1.444 12.310 1.00 98.31 79 LYS A CA 1
ATOM 623 C C . LYS A 1 79 ? -1.800 -1.811 10.871 1.00 98.31 79 LYS A C 1
ATOM 625 O O . LYS A 1 79 ? -2.905 -2.225 10.544 1.00 98.31 79 LYS A O 1
ATOM 630 N N . ILE A 1 80 ? -0.801 -1.654 10.016 1.00 98.50 80 ILE A N 1
ATOM 631 C CA . ILE A 1 80 ? -0.857 -2.079 8.626 1.00 98.50 80 ILE A CA 1
ATOM 632 C C . ILE A 1 80 ? 0.413 -2.867 8.314 1.00 98.50 80 ILE A C 1
ATOM 634 O O . ILE A 1 80 ? 1.491 -2.542 8.815 1.00 98.50 80 ILE A O 1
ATOM 638 N N . SER A 1 81 ? 0.290 -3.924 7.526 1.00 98.44 81 SER A N 1
ATOM 639 C CA . SER A 1 81 ? 1.419 -4.753 7.111 1.00 98.44 81 SER A CA 1
ATOM 640 C C . SER A 1 81 ? 1.268 -5.180 5.659 1.00 98.44 81 SER A C 1
ATOM 642 O O . SER A 1 81 ? 0.169 -5.156 5.110 1.00 98.44 81 SER A O 1
ATOM 644 N N . ALA A 1 82 ? 2.380 -5.556 5.039 1.00 98.12 82 ALA A N 1
ATOM 645 C CA . ALA A 1 82 ? 2.412 -6.107 3.697 1.00 98.12 82 ALA A CA 1
ATOM 646 C C . ALA A 1 82 ? 3.016 -7.514 3.742 1.00 98.12 82 ALA A C 1
ATOM 648 O O . ALA A 1 82 ? 3.981 -7.747 4.473 1.00 98.12 82 ALA A O 1
ATO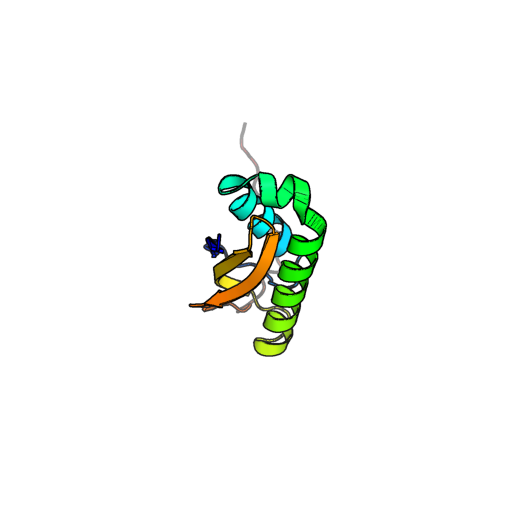M 649 N N . LYS A 1 83 ? 2.432 -8.446 2.992 1.00 97.25 83 LYS A N 1
ATOM 650 C CA . LYS A 1 83 ? 2.833 -9.856 2.925 1.00 97.25 83 LYS A CA 1
ATOM 651 C C . LYS A 1 83 ? 2.760 -10.340 1.478 1.00 97.25 83 LYS A C 1
ATOM 653 O O . LYS A 1 83 ? 2.063 -9.740 0.659 1.00 97.25 83 LYS A O 1
ATOM 658 N N . ASP A 1 84 ? 3.487 -11.412 1.178 1.00 97.25 84 ASP A N 1
ATOM 659 C CA . ASP A 1 84 ? 3.490 -12.065 -0.140 1.00 97.25 84 ASP A CA 1
ATOM 660 C C . ASP A 1 84 ? 3.780 -11.088 -1.294 1.00 97.25 84 ASP A C 1
ATOM 662 O O . ASP A 1 84 ? 3.138 -11.110 -2.347 1.00 97.25 84 ASP A O 1
ATOM 666 N N . LEU A 1 85 ? 4.723 -10.168 -1.066 1.00 97.81 85 LEU A N 1
ATOM 667 C CA . LEU A 1 85 ? 5.046 -9.116 -2.021 1.00 97.81 85 LEU A CA 1
ATOM 668 C C . LEU A 1 85 ? 5.821 -9.667 -3.217 1.00 97.81 85 LEU A C 1
ATOM 670 O O . LEU A 1 85 ? 6.839 -10.341 -3.057 1.00 97.81 85 LEU A O 1
ATOM 674 N N . LYS A 1 86 ? 5.385 -9.288 -4.418 1.00 98.12 86 LYS A N 1
ATOM 675 C CA . LYS A 1 86 ? 6.189 -9.370 -5.640 1.00 98.12 86 LYS A CA 1
ATOM 676 C C . LYS A 1 86 ? 6.644 -7.968 -6.009 1.00 98.12 86 LYS A C 1
ATOM 678 O O . LYS A 1 86 ? 5.831 -7.042 -6.045 1.00 98.12 86 LYS A O 1
ATOM 683 N N . VAL A 1 87 ? 7.937 -7.834 -6.279 1.00 97.75 87 VAL A N 1
ATOM 684 C CA . VAL A 1 87 ? 8.561 -6.575 -6.682 1.00 97.75 87 VAL A CA 1
ATOM 685 C C . VAL A 1 87 ? 8.741 -6.586 -8.191 1.00 97.75 87 VAL A C 1
ATOM 687 O O . VAL A 1 87 ? 9.287 -7.532 -8.757 1.00 97.75 87 VAL A O 1
ATOM 690 N N . TRP A 1 88 ? 8.281 -5.520 -8.825 1.00 97.06 88 TRP A N 1
ATOM 691 C CA . TRP A 1 88 ? 8.398 -5.287 -10.252 1.00 97.06 88 TRP A CA 1
ATOM 692 C C . TRP A 1 88 ? 9.331 -4.109 -10.477 1.00 97.06 88 TRP A C 1
ATOM 694 O O . TRP A 1 88 ? 9.355 -3.145 -9.704 1.00 97.06 88 TRP A O 1
ATOM 704 N N . GLN A 1 89 ? 10.085 -4.178 -11.561 1.00 94.00 89 GLN A N 1
ATOM 705 C CA . GLN A 1 89 ? 10.994 -3.124 -11.965 1.00 94.00 89 GLN A CA 1
ATOM 706 C C . GLN A 1 89 ? 10.873 -2.879 -13.458 1.00 94.00 89 GLN A C 1
ATOM 708 O O . GLN A 1 89 ? 10.505 -3.778 -14.216 1.00 94.00 89 GLN A O 1
ATOM 713 N N . GLU A 1 90 ? 11.200 -1.660 -13.860 1.00 89.44 90 GLU A N 1
ATOM 714 C CA . GLU A 1 90 ? 11.368 -1.318 -15.2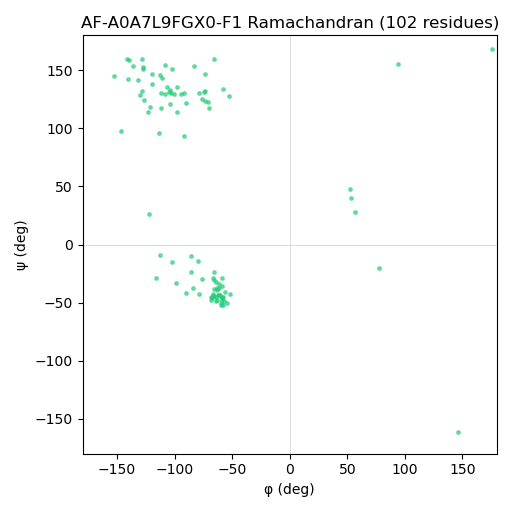62 1.00 89.44 90 GLU A CA 1
ATOM 715 C C . GLU A 1 90 ? 12.449 -2.209 -15.891 1.00 89.44 90 GLU A C 1
ATOM 717 O O . GLU A 1 90 ? 13.508 -2.435 -15.303 1.00 89.44 90 GLU A O 1
ATOM 722 N N . THR A 1 91 ? 12.152 -2.748 -17.073 1.00 92.94 91 THR A N 1
ATOM 723 C CA . THR A 1 91 ? 13.092 -3.553 -17.874 1.00 92.94 91 THR A CA 1
ATOM 724 C C . THR A 1 91 ? 13.502 -2.850 -19.167 1.00 92.94 91 THR A C 1
ATOM 726 O O . THR A 1 91 ? 14.431 -3.292 -19.835 1.00 92.94 91 THR A O 1
ATOM 729 N N . GLY A 1 92 ? 12.847 -1.739 -19.499 1.00 91.19 92 GLY A N 1
ATOM 730 C CA . GLY A 1 92 ? 13.133 -0.915 -20.660 1.00 91.19 92 GLY A CA 1
ATOM 731 C C . GLY A 1 92 ? 12.116 0.215 -20.788 1.00 91.19 92 GLY A C 1
ATOM 732 O O . GLY A 1 92 ? 11.068 0.195 -20.140 1.00 91.19 92 GLY A O 1
ATOM 733 N N . ALA A 1 93 ? 12.428 1.165 -21.662 1.00 90.56 93 ALA A N 1
ATOM 734 C CA . ALA A 1 93 ? 11.578 2.297 -21.993 1.00 90.56 93 ALA A CA 1
ATOM 735 C C . ALA A 1 93 ? 11.230 2.265 -23.484 1.00 90.56 93 ALA A C 1
ATOM 737 O O . ALA A 1 93 ? 12.044 1.852 -24.310 1.00 90.56 93 ALA A O 1
ATOM 738 N N . PHE A 1 94 ? 10.029 2.725 -23.828 1.00 93.31 94 PHE A N 1
ATOM 739 C CA . PHE A 1 94 ? 9.597 2.905 -25.211 1.00 93.31 94 PHE A CA 1
ATOM 740 C C . PHE A 1 94 ? 9.417 4.410 -25.464 1.00 93.31 94 PHE A C 1
ATOM 742 O O . PHE A 1 94 ? 8.394 4.964 -25.062 1.00 93.31 94 PHE A O 1
ATOM 749 N N . PRO A 1 95 ? 10.429 5.102 -26.023 1.00 92.50 95 PRO A N 1
ATOM 750 C CA . PRO A 1 95 ? 10.426 6.563 -26.129 1.00 92.50 95 PRO A CA 1
ATOM 751 C C . PRO A 1 95 ? 9.577 7.087 -27.294 1.00 92.50 95 PRO A C 1
ATOM 753 O O . PRO A 1 95 ? 9.298 8.282 -27.364 1.00 92.50 95 PRO A O 1
ATOM 756 N N . GLU A 1 96 ? 9.195 6.217 -28.227 1.00 95.81 96 GLU A N 1
ATOM 757 C CA . GLU A 1 96 ? 8.415 6.598 -29.398 1.00 95.81 96 GLU A CA 1
ATOM 758 C C . GLU A 1 96 ? 6.956 6.881 -29.029 1.00 95.81 96 GLU A C 1
ATOM 760 O O . GLU A 1 96 ? 6.367 6.262 -28.140 1.00 95.81 96 GLU A O 1
ATOM 765 N N . THR A 1 97 ? 6.350 7.827 -29.743 1.00 94.38 97 THR A N 1
ATOM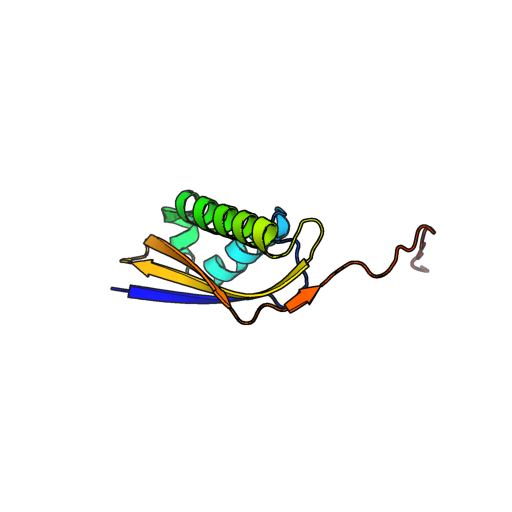 766 C CA . THR A 1 97 ? 4.928 8.134 -29.575 1.00 94.38 97 THR A CA 1
ATOM 767 C C . THR A 1 97 ? 4.081 7.060 -30.255 1.00 94.38 97 THR A C 1
ATOM 769 O O . THR A 1 97 ? 4.225 6.820 -31.450 1.00 94.38 97 THR A O 1
ATOM 772 N N . VAL A 1 98 ? 3.166 6.442 -29.503 1.00 94.25 98 VAL A N 1
ATOM 773 C CA . VAL A 1 98 ? 2.161 5.509 -30.033 1.00 94.25 98 VAL A CA 1
ATOM 774 C C . VAL A 1 98 ? 0.849 6.264 -30.237 1.00 94.25 98 VAL A C 1
ATOM 776 O O . VAL A 1 98 ? 0.222 6.686 -29.265 1.00 94.25 98 VAL A O 1
ATOM 779 N N . THR A 1 99 ? 0.422 6.418 -31.490 1.00 93.69 99 THR A N 1
ATOM 780 C CA . THR A 1 99 ? -0.840 7.083 -31.857 1.00 93.69 99 THR A CA 1
ATOM 781 C C . THR A 1 99 ? -1.873 6.049 -32.301 1.00 93.69 99 THR A C 1
ATOM 783 O O . THR A 1 99 ? -1.555 5.145 -33.070 1.00 93.69 99 THR A O 1
ATOM 786 N N . VAL A 1 100 ? -3.117 6.186 -31.836 1.00 93.75 100 VAL A N 1
ATOM 787 C CA . VAL A 1 100 ? -4.267 5.391 -32.294 1.00 93.75 100 VAL A CA 1
ATOM 788 C C . VAL A 1 100 ? -5.401 6.348 -32.638 1.00 93.75 100 VAL A C 1
ATOM 790 O O . VAL A 1 100 ? -5.772 7.180 -31.815 1.00 93.75 100 VAL A O 1
ATOM 793 N N . GLU A 1 101 ? -5.962 6.210 -33.836 1.00 93.69 101 GLU A N 1
ATOM 794 C CA . GLU A 1 101 ? -7.121 6.974 -34.297 1.00 93.69 101 GLU A CA 1
ATOM 795 C C . GLU A 1 101 ? -8.319 6.030 -34.432 1.00 93.69 101 GLU A C 1
ATOM 797 O O . GLU A 1 101 ? -8.212 4.948 -35.018 1.00 93.69 101 GLU A O 1
ATOM 802 N N . LEU A 1 102 ? -9.462 6.421 -33.865 1.00 82.75 102 LEU A N 1
ATOM 803 C CA . LEU A 1 102 ? -10.722 5.732 -34.122 1.00 82.75 102 LEU A CA 1
ATOM 804 C C . LEU A 1 102 ? -11.167 6.111 -35.533 1.00 82.75 102 LEU A C 1
ATOM 806 O O . LEU A 1 102 ? -11.303 7.294 -35.834 1.00 82.75 102 LEU A O 1
ATOM 810 N N . LYS A 1 103 ? -11.374 5.117 -36.397 1.00 76.62 103 LYS A N 1
ATOM 811 C CA . LYS A 1 103 ? -12.030 5.355 -37.683 1.00 76.62 103 LYS A CA 1
ATOM 812 C C . LYS A 1 103 ? -13.521 5.567 -37.429 1.00 76.62 103 LYS A C 1
ATOM 814 O O . LYS A 1 103 ? -14.109 4.783 -36.683 1.00 76.62 103 LYS A O 1
ATOM 819 N N . GLU A 1 104 ? -14.069 6.631 -38.014 1.00 70.50 104 GLU A N 1
ATOM 820 C CA . GLU A 1 104 ? -15.518 6.866 -38.107 1.00 70.50 104 GLU A CA 1
ATOM 821 C C . GLU A 1 104 ? -16.238 5.711 -38.815 1.00 70.50 104 GLU A C 1
ATOM 823 O O . GLU A 1 104 ? -15.638 5.105 -39.739 1.00 70.50 104 GLU A O 1
#